Protein AF-A0A929REI9-F1 (afdb_monomer_lite)

pLDDT: mean 93.19, std 6.33, range [53.19, 98.25]

Radius of gyration: 13.79 Å; chains: 1; bounding box: 32×35×38 Å

Sequence (105 aa):
GARYLAWGDGRRWVGARVWQVEDPGCNACAWGDVFVHPHERDARAGGMLVRLSAPWEGPIRARRLVSMGPGPFGYSDISGRGDEVVVVFERDRGLWEASFLPGRR

Foldseek 3Di:
DWDWDWDDDVVDTDLIDIDDFQACPAAKEDDPQWIWGARHNNAQWWIWIWGWDDSVVDHIDTHTQDIPDTAHWHHKDWDDDDQKIKMWTDHDNDIDIDIDRSVPD

Structure (mmCIF, N/CA/C/O backbone):
data_AF-A0A929REI9-F1
#
_entry.id   AF-A0A929REI9-F1
#
loop_
_atom_site.group_PDB
_atom_site.id
_atom_site.type_symbol
_atom_site.label_atom_id
_atom_site.label_alt_id
_atom_site.label_comp_id
_atom_site.label_asym_id
_atom_site.label_entity_id
_atom_site.label_seq_id
_atom_site.pdbx_PDB_ins_code
_atom_site.Cartn_x
_atom_site.Cartn_y
_atom_site.Cartn_z
_atom_site.occupancy
_atom_site.B_iso_or_equiv
_atom_site.auth_seq_id
_atom_site.auth_comp_id
_atom_site.auth_asym_id
_atom_site.auth_atom_id
_atom_site.pdbx_PDB_model_num
ATOM 1 N N . GLY A 1 1 ? 9.365 6.738 3.355 1.00 86.00 1 GLY A N 1
ATOM 2 C CA . GLY A 1 1 ? 8.341 7.793 3.330 1.00 86.00 1 GLY A CA 1
ATOM 3 C C . GLY A 1 1 ? 7.495 7.732 4.581 1.00 86.00 1 GLY A C 1
ATOM 4 O O . GLY A 1 1 ? 7.803 6.980 5.501 1.00 86.00 1 GLY A O 1
ATOM 5 N N . ALA A 1 2 ? 6.416 8.506 4.612 1.00 89.62 2 ALA A N 1
ATOM 6 C CA . ALA A 1 2 ? 5.437 8.448 5.687 1.00 89.62 2 ALA A CA 1
ATOM 7 C C . ALA A 1 2 ? 4.022 8.473 5.109 1.00 89.62 2 ALA A C 1
ATOM 9 O O . ALA A 1 2 ? 3.771 9.109 4.085 1.00 89.62 2 ALA A O 1
ATOM 10 N N . ARG A 1 3 ? 3.099 7.783 5.773 1.00 92.75 3 ARG A N 1
ATOM 11 C CA . ARG A 1 3 ? 1.672 7.804 5.447 1.00 92.75 3 ARG A CA 1
ATOM 12 C C . ARG A 1 3 ? 0.901 8.459 6.574 1.00 92.75 3 ARG A C 1
ATOM 14 O O . ARG A 1 3 ? 1.273 8.346 7.740 1.00 92.75 3 ARG A O 1
ATOM 21 N N . TYR A 1 4 ? -0.167 9.144 6.198 1.00 91.25 4 TYR A N 1
ATOM 22 C CA . TYR A 1 4 ? -1.095 9.774 7.118 1.00 91.25 4 TYR A CA 1
ATOM 23 C C . TYR A 1 4 ? -2.386 8.964 7.136 1.00 91.25 4 TYR A C 1
ATOM 25 O O . TYR A 1 4 ? -3.016 8.794 6.094 1.00 91.25 4 TYR A O 1
ATOM 33 N N . LEU A 1 5 ? -2.770 8.464 8.307 1.00 92.06 5 LEU A N 1
ATOM 34 C CA . LEU A 1 5 ? -4.012 7.727 8.500 1.00 92.06 5 LEU A CA 1
ATOM 35 C C . LEU A 1 5 ? -4.874 8.469 9.520 1.00 92.06 5 LEU A C 1
ATOM 37 O O . LEU A 1 5 ? -4.438 8.764 10.636 1.00 92.06 5 LEU A O 1
ATOM 41 N N . ALA A 1 6 ? -6.102 8.762 9.119 1.00 92.06 6 ALA A N 1
ATOM 42 C CA . ALA A 1 6 ? -7.145 9.334 9.955 1.00 92.06 6 ALA A CA 1
ATOM 43 C C . ALA A 1 6 ? -8.435 8.539 9.738 1.00 92.06 6 ALA A C 1
ATOM 45 O O . ALA A 1 6 ? -8.576 7.830 8.742 1.00 92.06 6 ALA A O 1
ATOM 46 N N . TRP A 1 7 ? -9.377 8.662 10.666 1.00 91.94 7 TRP A N 1
ATOM 47 C CA . TRP A 1 7 ? -10.684 8.018 10.569 1.00 91.94 7 TRP A CA 1
ATOM 48 C C . TRP A 1 7 ? -11.795 9.014 10.889 1.00 91.94 7 TRP A C 1
ATOM 50 O O . TRP A 1 7 ? -11.555 10.045 11.525 1.00 91.94 7 TRP A O 1
ATOM 60 N N . GLY A 1 8 ? -13.004 8.727 10.414 1.00 93.06 8 GLY A N 1
ATOM 61 C CA . GLY A 1 8 ? -14.099 9.683 10.457 1.00 93.06 8 GLY A CA 1
ATOM 62 C C . GLY A 1 8 ? -15.361 9.208 9.748 1.00 93.06 8 GLY A C 1
ATOM 63 O O . GLY A 1 8 ? -15.434 8.079 9.272 1.00 93.06 8 GLY A O 1
ATOM 64 N N . ASP A 1 9 ? -16.339 10.104 9.666 1.00 94.38 9 ASP A N 1
ATOM 65 C CA . ASP A 1 9 ? -17.640 9.902 9.008 1.00 94.38 9 ASP A CA 1
ATOM 66 C C . ASP A 1 9 ? -17.710 10.548 7.608 1.00 94.38 9 ASP A C 1
ATOM 68 O O . ASP A 1 9 ? -18.782 10.678 7.019 1.00 94.38 9 ASP A O 1
ATOM 72 N N . GLY A 1 10 ? -16.569 11.014 7.089 1.00 92.88 10 GLY A N 1
ATOM 73 C CA . GLY A 1 10 ? -16.472 11.764 5.835 1.00 92.88 10 GLY A CA 1
ATOM 74 C C . GLY A 1 10 ? -16.762 13.266 5.960 1.00 92.88 10 GLY A C 1
ATOM 75 O O . GLY A 1 10 ? -16.502 14.008 5.016 1.00 92.88 10 GLY A O 1
ATOM 76 N N . ARG A 1 11 ? -17.240 13.752 7.115 1.00 96.25 11 ARG A N 1
ATOM 77 C CA . ARG A 1 11 ? -17.447 15.186 7.417 1.00 96.25 11 ARG A CA 1
ATOM 78 C C . ARG A 1 11 ? -16.486 15.685 8.489 1.00 96.25 11 ARG A C 1
ATOM 80 O O . ARG A 1 11 ? -16.102 16.852 8.486 1.00 96.25 11 ARG A O 1
ATOM 87 N N . ARG A 1 12 ? -16.114 14.810 9.418 1.00 95.06 12 ARG A N 1
ATOM 88 C CA . ARG A 1 12 ? -15.158 15.052 10.496 1.00 95.06 12 ARG A CA 1
ATOM 89 C C . ARG A 1 12 ? -14.126 13.941 10.508 1.00 95.06 12 ARG A C 1
ATOM 91 O O . ARG A 1 12 ? -14.453 12.780 10.287 1.00 95.06 12 ARG A O 1
ATOM 98 N N . TRP A 1 13 ? -12.895 14.319 10.824 1.00 93.06 13 TRP A N 1
ATOM 99 C CA . TRP A 1 13 ? -11.755 13.417 10.909 1.00 93.06 13 TRP A CA 1
ATOM 100 C C . TRP A 1 13 ? -11.100 13.569 12.273 1.00 93.06 13 TRP A C 1
ATOM 102 O O . TRP A 1 13 ? -10.968 14.683 12.781 1.00 93.06 13 TRP A O 1
ATOM 112 N N . VAL A 1 14 ? -10.694 12.456 12.872 1.00 90.00 14 VAL A N 1
ATOM 113 C CA . VAL A 1 14 ? -10.029 12.438 14.174 1.00 90.00 14 VAL A CA 1
ATOM 114 C C . VAL A 1 14 ? -8.799 11.547 14.144 1.00 90.00 14 VAL A C 1
ATOM 116 O O . VAL A 1 14 ? -8.620 10.709 13.259 1.00 90.00 14 VAL A O 1
ATOM 119 N N . GLY A 1 15 ? -7.943 11.754 15.144 1.00 82.12 15 GLY A N 1
ATOM 120 C CA . GLY A 1 15 ? -6.926 10.782 15.512 1.00 82.12 15 GLY A CA 1
ATOM 121 C C . GLY A 1 15 ? -5.806 10.572 14.498 1.00 82.12 15 GLY A C 1
ATOM 122 O O . GLY A 1 15 ? -5.047 9.629 14.652 1.00 82.12 15 GLY A O 1
ATOM 123 N N . ALA A 1 16 ? -5.662 11.480 13.533 1.00 84.94 16 ALA A N 1
ATOM 124 C CA . ALA A 1 16 ? -4.512 11.650 12.654 1.00 84.94 16 ALA A CA 1
ATOM 125 C C . ALA A 1 16 ? -3.197 11.068 13.208 1.00 84.94 16 ALA A C 1
ATOM 127 O O . ALA A 1 16 ? -2.661 11.541 14.221 1.00 84.94 16 ALA A O 1
ATOM 128 N N . ARG A 1 17 ? -2.665 10.049 12.531 1.00 88.31 17 ARG A N 1
ATOM 129 C CA . ARG A 1 17 ? -1.354 9.462 12.815 1.00 88.31 17 ARG A CA 1
ATOM 130 C C . ARG A 1 17 ? -0.502 9.477 11.560 1.00 88.31 17 ARG A C 1
ATOM 132 O O . ARG A 1 17 ? -0.928 9.024 10.500 1.00 88.31 17 ARG A O 1
ATOM 139 N N . VAL A 1 18 ? 0.726 9.958 11.717 1.00 89.94 18 VAL A N 1
ATOM 140 C CA . VAL A 1 18 ? 1.783 9.759 10.730 1.00 89.94 18 VAL A CA 1
ATOM 141 C C . VAL A 1 18 ? 2.523 8.480 11.097 1.00 89.94 18 VAL A C 1
ATOM 143 O O . VAL A 1 18 ? 2.954 8.316 12.238 1.00 89.94 18 VAL A O 1
ATOM 146 N N . TRP A 1 19 ? 2.671 7.576 10.137 1.00 90.62 19 TRP A N 1
ATOM 147 C CA . TRP A 1 19 ? 3.398 6.323 10.296 1.00 90.62 19 TRP A CA 1
ATOM 148 C C . TRP A 1 19 ? 4.504 6.216 9.247 1.00 90.62 19 TRP A C 1
ATOM 150 O O . TRP A 1 19 ? 4.285 6.464 8.060 1.00 90.62 19 TRP A O 1
ATOM 160 N N . GLN A 1 20 ? 5.708 5.883 9.717 1.00 91.88 20 GLN A N 1
ATOM 161 C CA . GLN A 1 20 ? 6.890 5.695 8.882 1.00 91.88 20 GLN A CA 1
ATOM 162 C C . GLN A 1 20 ? 6.828 4.348 8.172 1.00 91.88 20 GLN A C 1
ATOM 164 O O . GLN A 1 20 ? 6.687 3.308 8.814 1.00 91.88 20 GLN A O 1
ATOM 169 N N . VAL A 1 21 ? 6.985 4.368 6.854 1.00 93.00 21 VAL A N 1
ATOM 170 C CA . VAL A 1 21 ? 6.866 3.180 6.010 1.00 93.00 21 VAL A CA 1
ATOM 171 C C . VAL A 1 21 ? 7.926 3.192 4.906 1.00 93.00 21 VAL A C 1
ATOM 173 O O . VAL A 1 21 ? 8.377 4.257 4.461 1.00 93.00 21 VAL A O 1
ATOM 176 N N . GLU A 1 22 ? 8.343 1.997 4.482 1.00 94.88 22 GLU A N 1
ATOM 177 C CA . GLU A 1 22 ? 9.152 1.785 3.276 1.00 94.88 22 GLU A CA 1
ATOM 178 C C . GLU A 1 22 ? 8.311 2.173 2.058 1.00 94.88 22 GLU A C 1
ATOM 180 O O . GLU A 1 22 ? 7.589 1.355 1.523 1.00 94.88 22 GLU A O 1
ATOM 185 N N . ASP A 1 23 ? 8.282 3.448 1.702 1.00 95.19 23 ASP A N 1
ATOM 186 C CA . ASP A 1 23 ? 7.450 3.961 0.615 1.00 95.19 23 ASP A CA 1
ATOM 187 C C . ASP A 1 23 ? 8.063 5.258 0.081 1.00 95.19 23 ASP A C 1
ATOM 189 O O . ASP A 1 23 ? 8.517 6.071 0.901 1.00 95.19 23 ASP A O 1
ATOM 193 N N . PRO A 1 24 ? 8.053 5.509 -1.237 1.00 95.94 24 PRO A N 1
ATOM 194 C CA . PRO A 1 24 ? 8.716 6.669 -1.823 1.00 95.94 24 PRO A CA 1
ATOM 195 C C . PRO A 1 24 ? 7.816 7.915 -1.885 1.00 95.94 24 PRO A C 1
ATOM 197 O O . PRO A 1 24 ? 8.150 8.892 -2.549 1.00 95.94 24 PRO A O 1
ATOM 200 N N . GLY A 1 25 ? 6.643 7.889 -1.245 1.00 94.00 25 GLY A N 1
ATOM 201 C CA . GLY A 1 25 ? 5.606 8.910 -1.392 1.00 94.00 25 GLY A CA 1
ATOM 202 C C . GLY A 1 25 ? 4.757 8.721 -2.653 1.00 94.00 25 GLY A C 1
ATOM 203 O O . GLY A 1 25 ? 4.267 9.699 -3.212 1.00 94.00 25 GLY A O 1
ATOM 204 N N . CYS A 1 26 ? 4.598 7.483 -3.135 1.00 95.25 26 CYS A N 1
ATOM 205 C CA . CYS A 1 26 ? 3.757 7.192 -4.304 1.00 95.25 26 CYS A CA 1
ATOM 206 C C . CYS A 1 26 ? 2.264 7.175 -3.935 1.00 95.25 26 CYS A C 1
ATOM 208 O O . CYS A 1 26 ? 1.890 7.364 -2.780 1.00 95.25 26 CYS A O 1
ATOM 210 N N . ASN A 1 27 ? 1.385 6.891 -4.889 1.00 94.81 27 ASN A N 1
ATOM 211 C CA . ASN A 1 27 ? 0.047 6.409 -4.565 1.00 94.81 27 ASN A CA 1
ATOM 212 C C . ASN A 1 27 ? 0.120 5.075 -3.794 1.00 94.81 27 ASN A C 1
ATOM 214 O O . ASN A 1 27 ? 1.095 4.331 -3.888 1.00 94.81 27 ASN A O 1
ATOM 218 N N . ALA A 1 28 ? -0.904 4.833 -2.988 1.00 96.19 28 ALA A N 1
ATOM 219 C CA . ALA A 1 28 ? -1.173 3.578 -2.311 1.00 96.19 28 ALA A CA 1
ATOM 220 C C . ALA A 1 28 ? -2.685 3.475 -2.107 1.00 96.19 28 ALA A C 1
ATOM 222 O O . ALA A 1 28 ? -3.364 4.506 -2.048 1.00 96.19 28 ALA A O 1
ATOM 223 N N . CYS A 1 29 ? -3.202 2.259 -1.976 1.00 97.06 29 CYS A N 1
ATOM 224 C CA . CYS A 1 29 ? -4.635 2.027 -1.854 1.00 97.06 29 CYS A CA 1
ATOM 225 C C . CYS A 1 29 ? -4.951 1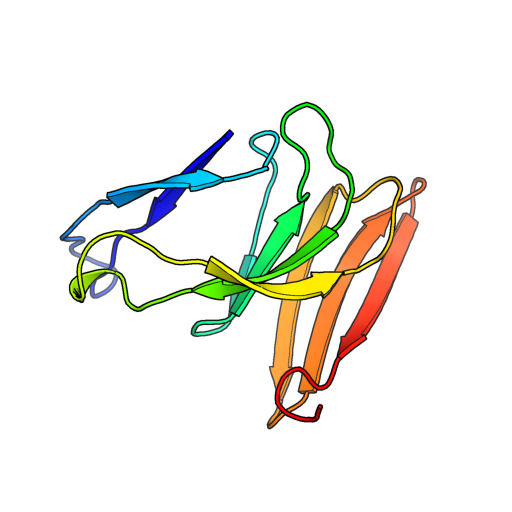.097 -0.679 1.00 97.06 29 CYS A C 1
ATOM 227 O O . CYS A 1 29 ? -4.149 0.233 -0.319 1.00 97.06 29 CYS A O 1
ATOM 229 N N . ALA A 1 30 ? -6.110 1.300 -0.055 1.00 94.50 30 ALA A N 1
ATOM 230 C CA . ALA A 1 30 ? -6.592 0.496 1.059 1.00 94.50 30 ALA A CA 1
ATOM 231 C C . ALA A 1 30 ? -7.961 -0.111 0.733 1.00 94.50 30 ALA A C 1
ATOM 233 O O . ALA A 1 30 ? -8.847 0.583 0.239 1.00 94.50 30 ALA A O 1
ATOM 234 N N . TRP A 1 31 ? -8.153 -1.376 1.100 1.00 94.25 31 TRP A N 1
ATOM 235 C CA . TRP A 1 31 ? -9.444 -2.057 1.114 1.00 94.25 31 TRP A CA 1
ATOM 236 C C . TRP A 1 31 ? -9.652 -2.686 2.493 1.00 94.25 31 TRP A C 1
ATOM 238 O O . TRP A 1 31 ? -8.987 -3.655 2.861 1.00 94.25 31 TRP A O 1
ATOM 248 N N . GLY A 1 32 ? -10.541 -2.092 3.294 1.00 92.38 32 GLY A N 1
ATOM 249 C CA . GLY A 1 32 ? -10.690 -2.465 4.702 1.00 92.38 32 GLY A CA 1
ATOM 250 C C . GLY A 1 32 ? -9.394 -2.236 5.488 1.00 92.38 32 GLY A C 1
ATOM 251 O O . GLY A 1 32 ? -8.887 -1.117 5.539 1.00 92.38 32 GLY A O 1
ATOM 252 N N . ASP A 1 33 ? -8.864 -3.296 6.103 1.00 93.38 33 ASP A N 1
ATOM 253 C CA . ASP A 1 33 ? -7.589 -3.282 6.833 1.00 93.38 33 ASP A CA 1
ATOM 254 C C . ASP A 1 33 ? -6.378 -3.672 5.963 1.00 93.38 33 ASP A C 1
ATOM 256 O O . ASP A 1 33 ? -5.244 -3.691 6.448 1.00 93.38 33 ASP A O 1
ATOM 260 N N . VAL A 1 34 ? -6.597 -3.983 4.684 1.00 95.25 34 VAL A N 1
ATOM 261 C CA . VAL A 1 34 ? -5.550 -4.341 3.728 1.00 95.25 34 VAL A CA 1
ATOM 262 C C . VAL A 1 34 ? -5.079 -3.091 2.992 1.00 95.25 34 VAL A C 1
ATOM 264 O O . VAL A 1 34 ? -5.884 -2.273 2.557 1.00 95.25 34 VAL A O 1
ATOM 267 N N . PHE A 1 35 ? -3.767 -2.950 2.834 1.00 96.06 35 PHE A N 1
ATOM 268 C CA . PHE A 1 35 ? -3.120 -1.799 2.215 1.00 96.06 35 PHE A CA 1
ATOM 269 C C . PHE A 1 35 ? -2.061 -2.263 1.215 1.00 96.06 35 PHE A C 1
ATOM 271 O O . PHE A 1 35 ? -1.226 -3.110 1.542 1.00 96.06 35 PHE A O 1
ATOM 278 N N . VAL A 1 36 ? -2.094 -1.710 0.004 1.00 97.81 36 VAL A N 1
ATOM 279 C CA . VAL A 1 36 ? -1.110 -1.952 -1.053 1.00 97.81 36 VAL A CA 1
ATOM 280 C C . VAL A 1 36 ? -0.301 -0.692 -1.317 1.00 97.81 36 VAL A C 1
ATOM 282 O O . VAL A 1 36 ? -0.857 0.401 -1.435 1.00 97.81 36 VAL A O 1
ATOM 285 N N . HIS A 1 37 ? 1.019 -0.844 -1.391 1.00 97.69 37 HIS A N 1
ATOM 286 C CA . HIS A 1 37 ? 1.932 0.261 -1.660 1.00 97.69 37 HIS A CA 1
ATOM 287 C C . HIS A 1 37 ? 3.276 -0.228 -2.231 1.00 97.69 37 HIS A C 1
ATOM 289 O O . HIS A 1 37 ? 3.627 -1.399 -2.038 1.00 97.69 37 HIS A O 1
ATOM 295 N N . PRO A 1 38 ? 4.065 0.643 -2.892 1.00 97.62 38 PRO A N 1
ATOM 296 C CA . PRO A 1 38 ? 5.474 0.356 -3.163 1.00 97.62 38 PRO A CA 1
ATOM 297 C C . PRO A 1 38 ? 6.257 0.252 -1.848 1.00 97.62 38 PRO A C 1
ATOM 299 O O . PRO A 1 38 ? 6.140 1.145 -1.011 1.00 97.62 38 PRO A O 1
ATOM 302 N N . HIS A 1 39 ? 7.058 -0.802 -1.663 1.00 97.25 39 HIS A N 1
ATOM 303 C CA . HIS A 1 39 ? 7.732 -1.122 -0.396 1.00 97.25 39 HIS A CA 1
ATOM 304 C C . HIS A 1 39 ? 9.219 -0.725 -0.356 1.00 97.25 39 HIS A C 1
ATOM 306 O O . HIS A 1 39 ? 10.038 -1.417 0.251 1.00 97.25 39 HIS A O 1
ATOM 312 N N . GLU A 1 40 ? 9.584 0.378 -1.009 1.00 96.31 40 GLU A N 1
ATOM 313 C CA . GLU A 1 40 ? 10.952 0.906 -1.053 1.00 96.31 40 GLU A CA 1
ATOM 314 C C . GLU A 1 40 ? 10.951 2.419 -0.798 1.00 96.31 40 GLU A C 1
ATOM 316 O O . GLU A 1 40 ? 10.057 3.131 -1.247 1.00 96.31 40 GLU A O 1
ATOM 321 N N . ARG A 1 41 ? 11.931 2.949 -0.053 1.00 94.62 41 ARG A N 1
ATOM 322 C CA . ARG A 1 41 ? 11.943 4.384 0.309 1.00 94.62 41 ARG A CA 1
ATOM 323 C C . ARG A 1 41 ? 12.319 5.305 -0.840 1.00 94.62 41 ARG A C 1
ATOM 325 O O . ARG A 1 41 ? 11.837 6.431 -0.866 1.00 94.62 41 ARG A O 1
ATOM 332 N N . ASP A 1 42 ? 13.162 4.830 -1.746 1.00 95.06 42 ASP A N 1
ATOM 333 C CA . ASP A 1 42 ? 13.837 5.688 -2.723 1.00 95.06 42 ASP A CA 1
ATOM 334 C C . ASP A 1 42 ? 13.371 5.423 -4.162 1.00 95.06 42 ASP A C 1
ATOM 336 O O . ASP A 1 42 ? 13.796 6.100 -5.096 1.00 95.06 42 ASP A O 1
ATOM 340 N N . ALA A 1 43 ? 12.467 4.456 -4.357 1.00 95.94 43 ALA A N 1
ATOM 341 C CA . ALA A 1 43 ? 11.970 4.067 -5.668 1.00 95.94 43 ALA A CA 1
ATOM 342 C C . ALA A 1 43 ? 10.520 3.574 -5.616 1.00 95.94 43 ALA A C 1
ATOM 344 O O . ALA A 1 43 ? 10.057 3.006 -4.628 1.00 95.94 43 ALA A O 1
ATOM 345 N N . ARG A 1 44 ? 9.801 3.755 -6.730 1.00 97.25 44 ARG A N 1
ATOM 346 C CA . ARG A 1 44 ? 8.505 3.108 -6.985 1.00 97.25 44 ARG A CA 1
ATOM 347 C C . ARG A 1 44 ? 8.744 1.642 -7.349 1.00 97.25 44 ARG A C 1
ATOM 349 O O . ARG A 1 44 ? 8.781 1.293 -8.530 1.00 97.25 44 ARG A O 1
ATOM 356 N N . ALA A 1 45 ? 8.999 0.821 -6.338 1.00 97.19 45 ALA A N 1
ATOM 357 C CA . ALA A 1 45 ? 9.405 -0.566 -6.503 1.00 97.19 45 ALA A CA 1
ATOM 358 C C . ALA A 1 45 ? 8.966 -1.449 -5.324 1.00 97.19 45 ALA A C 1
ATOM 360 O O . ALA A 1 45 ? 8.522 -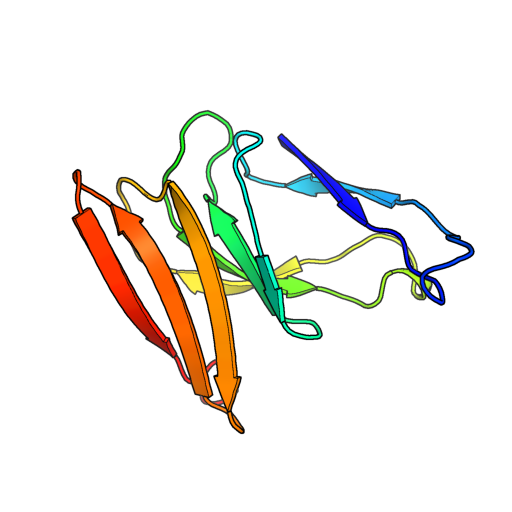0.958 -4.283 1.00 97.19 45 ALA A O 1
ATOM 361 N N . GLY A 1 46 ? 9.046 -2.765 -5.533 1.00 96.81 46 GLY A N 1
ATOM 362 C CA . GLY A 1 46 ? 8.872 -3.763 -4.478 1.00 96.81 46 GLY A CA 1
ATOM 363 C C . GLY A 1 46 ? 7.463 -3.805 -3.892 1.00 96.81 46 GLY A C 1
ATOM 364 O O . GLY A 1 46 ? 7.314 -3.762 -2.679 1.00 96.81 46 GLY A O 1
ATOM 365 N N . GLY A 1 47 ? 6.418 -3.842 -4.723 1.00 97.62 47 GLY A N 1
ATOM 366 C CA . GLY A 1 47 ? 5.024 -3.828 -4.259 1.00 97.62 47 GLY A CA 1
ATOM 367 C C . GLY A 1 47 ? 4.736 -4.813 -3.123 1.00 97.62 47 GLY A C 1
ATOM 368 O O . GLY A 1 47 ? 5.162 -5.972 -3.155 1.00 97.62 47 GLY A O 1
ATOM 369 N N . MET A 1 48 ? 4.005 -4.350 -2.111 1.00 97.56 48 MET A N 1
ATOM 370 C CA . MET A 1 48 ? 3.688 -5.133 -0.921 1.00 97.56 48 MET A CA 1
ATOM 371 C C . MET A 1 48 ? 2.230 -4.960 -0.525 1.00 97.56 48 MET A C 1
ATOM 373 O O . MET A 1 48 ? 1.721 -3.845 -0.412 1.00 97.56 48 MET A O 1
ATOM 377 N N . LEU A 1 49 ? 1.601 -6.090 -0.219 1.00 97.00 49 LEU A N 1
ATOM 378 C CA . LEU A 1 49 ? 0.333 -6.148 0.482 1.00 97.00 49 LEU A CA 1
ATOM 379 C C . LEU A 1 49 ? 0.596 -6.262 1.987 1.00 97.00 49 LEU A C 1
ATOM 381 O O . LEU A 1 49 ? 1.281 -7.186 2.438 1.00 97.00 49 LEU A O 1
ATOM 385 N N . VAL A 1 50 ? 0.040 -5.353 2.782 1.00 96.31 50 VAL A N 1
ATOM 386 C CA . VAL A 1 50 ? 0.140 -5.369 4.247 1.00 96.31 50 VAL A CA 1
ATOM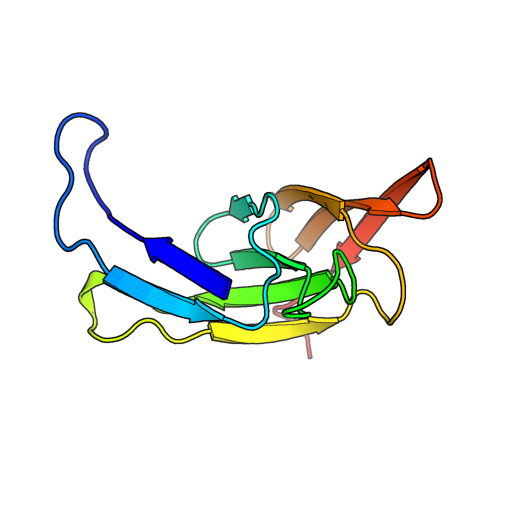 387 C C . VAL A 1 50 ? -1.241 -5.315 4.895 1.00 96.31 50 VAL A C 1
ATOM 389 O O . VAL A 1 50 ? -2.190 -4.800 4.314 1.00 96.31 50 VAL A O 1
ATOM 392 N N . ARG A 1 51 ? -1.348 -5.822 6.124 1.00 95.44 51 ARG A N 1
ATOM 393 C CA . ARG A 1 51 ? -2.497 -5.599 7.008 1.00 95.44 51 ARG A CA 1
ATOM 394 C C . ARG A 1 51 ? -2.159 -4.522 8.025 1.00 95.44 51 ARG A C 1
ATOM 396 O O . ARG A 1 51 ? -1.169 -4.668 8.748 1.00 95.44 51 ARG A O 1
ATOM 403 N N . LEU A 1 52 ? -2.977 -3.484 8.096 1.00 94.44 52 LEU A N 1
ATOM 404 C CA . LEU A 1 52 ? -2.856 -2.400 9.061 1.00 94.44 52 LEU A CA 1
ATOM 405 C C . LEU A 1 52 ? -3.615 -2.737 10.350 1.00 94.44 52 LEU A C 1
ATOM 407 O O . LEU A 1 52 ? -4.686 -3.336 10.316 1.00 94.44 52 LEU A O 1
ATOM 411 N N . SER A 1 53 ? -3.072 -2.342 11.500 1.00 93.69 53 SER A N 1
ATOM 412 C CA . SER A 1 53 ? -3.858 -2.272 12.734 1.00 93.69 53 SER A CA 1
ATOM 413 C C . SER A 1 53 ? -4.843 -1.110 12.674 1.00 93.69 53 SER A C 1
ATOM 415 O O . SER A 1 53 ? -4.585 -0.104 12.008 1.00 93.69 53 SER A O 1
ATOM 417 N N . ALA A 1 54 ? -5.932 -1.203 13.435 1.00 91.12 54 ALA A N 1
ATOM 418 C CA . ALA A 1 54 ? -6.878 -0.107 13.520 1.00 91.12 54 ALA A CA 1
ATOM 419 C C . ALA A 1 54 ? -6.216 1.151 14.121 1.00 91.12 54 ALA A C 1
ATOM 421 O O . ALA A 1 54 ? -5.467 1.057 15.100 1.00 91.12 54 ALA A O 1
ATOM 422 N N . PRO A 1 55 ? -6.471 2.348 13.565 1.00 88.25 55 PRO A N 1
ATOM 423 C CA . PRO A 1 55 ? -5.736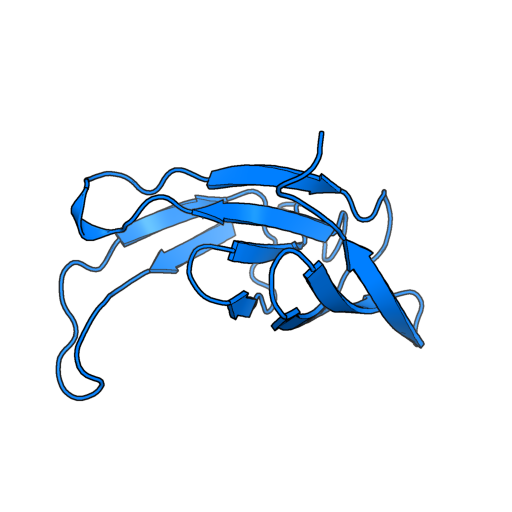 3.553 13.948 1.00 88.25 55 PRO A CA 1
ATOM 424 C C . PRO A 1 55 ? -6.108 4.090 15.342 1.00 88.25 55 PRO A C 1
ATOM 426 O O . PRO A 1 55 ? -5.349 4.861 15.928 1.00 88.25 55 PRO A O 1
ATOM 429 N N . TRP A 1 56 ? -7.241 3.658 15.908 1.00 89.50 56 TRP A N 1
ATOM 430 C CA . TRP A 1 56 ? -7.663 3.991 17.274 1.00 89.50 56 TRP A CA 1
ATOM 431 C C . TRP A 1 56 ? -7.029 3.107 18.360 1.00 89.50 56 TRP A C 1
ATOM 433 O O . TRP A 1 56 ? -7.185 3.405 19.540 1.00 89.50 56 TRP A O 1
ATOM 443 N N . GLU A 1 57 ? -6.299 2.048 17.997 1.00 90.38 57 GLU A N 1
ATOM 444 C CA . GLU A 1 57 ? -5.655 1.136 18.960 1.00 90.38 57 GLU A CA 1
ATOM 445 C C . GLU A 1 57 ? -4.272 1.616 19.432 1.00 90.38 57 GLU A C 1
ATOM 447 O O . GLU A 1 57 ? -3.683 1.015 20.329 1.00 90.38 57 GLU A O 1
ATOM 452 N N . GLY A 1 58 ? -3.731 2.686 18.838 1.00 88.88 58 GLY A N 1
ATOM 453 C CA . GLY A 1 58 ? -2.411 3.224 19.169 1.00 88.88 58 GLY A CA 1
ATOM 454 C C . GLY A 1 58 ? -1.547 3.477 17.929 1.00 88.88 58 GLY A C 1
ATOM 455 O O . GLY A 1 58 ? -2.072 3.895 16.894 1.00 88.88 58 GLY A O 1
ATOM 456 N N . PRO A 1 59 ? -0.215 3.287 18.014 1.00 90.31 59 PRO A N 1
ATOM 457 C CA . PRO A 1 59 ? 0.666 3.381 16.854 1.00 90.31 59 PRO A CA 1
ATOM 458 C C . PRO A 1 59 ? 0.251 2.410 15.743 1.00 90.31 59 PRO A C 1
ATOM 460 O O . PRO A 1 59 ? -0.076 1.252 16.007 1.00 90.31 59 PRO A O 1
ATOM 463 N N . ILE A 1 60 ? 0.306 2.872 14.493 1.00 92.19 60 ILE A N 1
ATOM 464 C CA . ILE A 1 60 ? -0.046 2.051 13.330 1.00 92.19 60 ILE A CA 1
ATOM 465 C C . ILE A 1 60 ? 1.002 0.956 13.155 1.00 92.19 60 ILE A C 1
ATOM 467 O O . ILE A 1 60 ? 2.201 1.227 13.065 1.00 92.19 60 ILE A O 1
ATOM 471 N N . ARG A 1 61 ? 0.533 -0.288 13.081 1.00 93.00 61 ARG A N 1
ATOM 472 C CA . ARG A 1 61 ? 1.339 -1.471 12.785 1.00 93.00 61 ARG A CA 1
ATOM 473 C C . ARG A 1 61 ? 0.947 -1.998 11.414 1.00 93.00 61 ARG A C 1
ATOM 475 O O . ARG A 1 61 ? -0.239 -2.112 11.127 1.00 93.00 61 ARG A O 1
ATOM 482 N N . ALA A 1 62 ? 1.934 -2.363 10.604 1.00 94.12 62 ALA A N 1
ATOM 483 C CA . ALA A 1 62 ? 1.721 -2.989 9.305 1.00 94.12 62 ALA A CA 1
ATOM 484 C C . ALA A 1 62 ? 2.360 -4.378 9.285 1.00 94.12 62 ALA A C 1
ATOM 486 O O . ALA A 1 62 ? 3.578 -4.522 9.397 1.00 94.12 62 ALA A O 1
ATOM 487 N N . ARG A 1 63 ? 1.536 -5.417 9.145 1.00 95.38 63 ARG A N 1
ATOM 488 C CA . ARG A 1 63 ? 1.991 -6.800 8.993 1.00 95.38 63 ARG A CA 1
ATOM 489 C C . ARG A 1 63 ? 2.065 -7.143 7.511 1.00 95.38 63 ARG A C 1
ATOM 491 O O . ARG A 1 63 ? 1.042 -7.114 6.836 1.00 95.38 63 ARG A O 1
ATOM 498 N N . ARG A 1 64 ? 3.246 -7.520 7.021 1.00 95.44 64 ARG A N 1
ATOM 499 C CA . ARG A 1 64 ? 3.425 -8.006 5.642 1.00 95.44 64 ARG A CA 1
ATOM 500 C C . ARG A 1 64 ? 2.561 -9.245 5.393 1.00 95.44 64 ARG A C 1
ATOM 502 O O . ARG A 1 64 ? 2.521 -10.147 6.233 1.00 95.44 64 ARG A O 1
ATOM 509 N N . LEU A 1 65 ? 1.861 -9.257 4.263 1.00 95.31 65 LEU A N 1
ATOM 510 C CA . LEU A 1 65 ? 1.030 -10.372 3.816 1.00 95.31 65 LEU A CA 1
ATOM 511 C C . LEU A 1 65 ? 1.680 -11.055 2.620 1.00 95.31 65 LEU A C 1
ATOM 513 O O . LEU A 1 65 ? 2.019 -12.229 2.709 1.00 95.31 65 LEU A O 1
ATOM 517 N N . VAL A 1 66 ? 1.873 -10.312 1.527 1.00 95.81 66 VAL A N 1
ATOM 518 C CA . VAL A 1 66 ? 2.371 -10.851 0.260 1.00 95.81 66 VAL A CA 1
ATOM 519 C C . VAL A 1 66 ? 3.254 -9.825 -0.443 1.00 95.81 66 VAL A C 1
ATOM 521 O O . VAL A 1 66 ? 2.899 -8.651 -0.524 1.00 95.81 66 VAL A O 1
ATOM 524 N N . SER A 1 67 ? 4.390 -10.286 -0.966 1.00 95.56 67 SER A N 1
ATOM 525 C CA . SER A 1 67 ? 5.263 -9.509 -1.850 1.0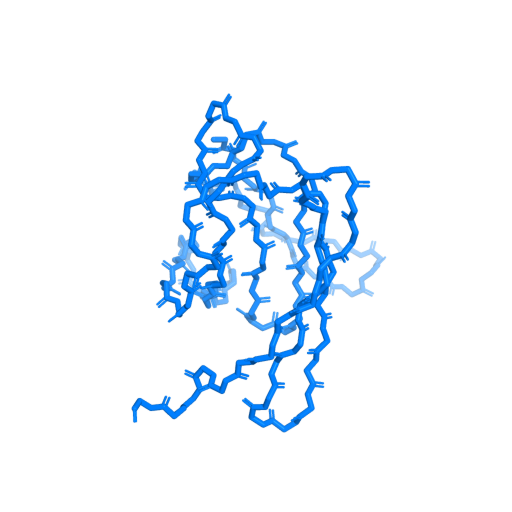0 95.56 67 SER A CA 1
ATOM 526 C C . SER A 1 67 ? 4.868 -9.726 -3.312 1.00 95.56 67 SER A C 1
ATOM 528 O O . SER A 1 67 ? 4.662 -10.865 -3.725 1.00 95.56 67 SER A O 1
ATOM 530 N N . MET A 1 68 ? 4.832 -8.655 -4.106 1.00 95.88 68 MET A N 1
ATOM 531 C CA . MET A 1 68 ? 4.654 -8.693 -5.569 1.00 95.88 68 MET A CA 1
ATOM 532 C C . MET A 1 68 ? 5.990 -8.799 -6.322 1.00 95.88 68 MET A C 1
ATOM 534 O O . MET A 1 68 ? 6.071 -8.533 -7.527 1.00 95.88 68 MET A O 1
ATOM 538 N N . GLY A 1 69 ? 7.039 -9.195 -5.599 1.00 94.69 69 GLY A N 1
ATOM 539 C CA . GLY A 1 69 ? 8.379 -9.393 -6.123 1.00 94.69 69 GLY A CA 1
ATOM 540 C C . GLY A 1 69 ? 9.177 -8.095 -6.281 1.00 94.69 69 GLY A C 1
ATOM 541 O O . GLY A 1 69 ? 8.650 -6.996 -6.086 1.00 94.69 69 GLY A O 1
ATOM 542 N N . PRO A 1 70 ? 10.471 -8.229 -6.613 1.00 95.06 70 PRO A N 1
ATOM 543 C CA . PRO A 1 70 ? 11.335 -7.091 -6.886 1.00 95.06 70 PRO A CA 1
ATOM 544 C C . PRO A 1 70 ? 10.937 -6.379 -8.185 1.00 95.06 70 PRO A C 1
ATOM 546 O O . PRO A 1 70 ? 10.240 -6.935 -9.036 1.00 95.06 70 PRO A O 1
ATOM 549 N N . GLY A 1 71 ? 11.451 -5.163 -8.357 1.00 95.88 71 GLY A N 1
ATOM 550 C CA . GLY A 1 71 ? 11.298 -4.384 -9.584 1.00 95.88 71 GLY A CA 1
ATOM 551 C C . GLY A 1 71 ? 10.191 -3.331 -9.513 1.00 95.88 71 GLY A C 1
ATOM 552 O O . GLY A 1 71 ? 9.609 -3.116 -8.444 1.00 95.88 71 GLY A O 1
ATOM 553 N N . PRO A 1 72 ? 9.919 -2.647 -10.641 1.00 97.62 72 PRO A N 1
ATOM 554 C CA . PRO A 1 72 ? 9.020 -1.502 -10.677 1.00 97.62 72 PRO A CA 1
ATOM 555 C C . PRO A 1 72 ? 7.629 -1.821 -10.131 1.00 97.62 72 PRO A C 1
ATOM 557 O O . PRO A 1 72 ? 7.050 -2.875 -10.412 1.00 97.62 72 PRO A O 1
ATOM 560 N N . PHE A 1 73 ? 7.107 -0.891 -9.341 1.00 98.00 73 PHE A N 1
ATOM 561 C CA . PHE A 1 73 ? 5.769 -0.931 -8.773 1.00 98.00 73 PHE A CA 1
ATOM 562 C C . PHE A 1 73 ? 5.293 0.503 -8.529 1.00 98.00 73 PHE A C 1
ATOM 564 O O . PHE A 1 73 ? 5.735 1.166 -7.588 1.00 98.00 73 PHE A O 1
ATOM 571 N N . GLY A 1 74 ? 4.463 1.005 -9.441 1.00 96.81 74 GLY A N 1
ATOM 572 C CA . GLY A 1 74 ? 3.957 2.375 -9.431 1.00 96.81 74 GLY A CA 1
ATOM 573 C C . GLY A 1 74 ? 2.626 2.516 -8.699 1.00 96.81 74 GLY A C 1
ATOM 574 O O . GLY A 1 74 ? 2.450 1.998 -7.598 1.00 96.81 74 GLY A O 1
ATOM 575 N N . TYR A 1 75 ? 1.702 3.260 -9.307 1.00 97.88 75 TYR A N 1
ATOM 576 C CA . TYR A 1 75 ? 0.336 3.384 -8.803 1.00 97.88 75 TYR A CA 1
ATOM 577 C C . TYR A 1 75 ? -0.331 2.011 -8.767 1.00 97.88 75 TYR A C 1
ATOM 579 O O . TYR A 1 75 ? -0.036 1.138 -9.588 1.00 97.88 75 TYR A O 1
ATOM 587 N N . SER A 1 76 ? -1.231 1.826 -7.806 1.00 97.88 76 SER A N 1
ATOM 588 C CA . SER A 1 76 ? -1.953 0.570 -7.649 1.00 97.88 76 SER A CA 1
ATOM 589 C C . SER A 1 76 ? -3.357 0.799 -7.119 1.00 97.88 76 SER A C 1
ATOM 591 O O . SER A 1 76 ? -3.614 1.767 -6.404 1.00 97.88 76 SER A O 1
ATOM 593 N N . ASP A 1 77 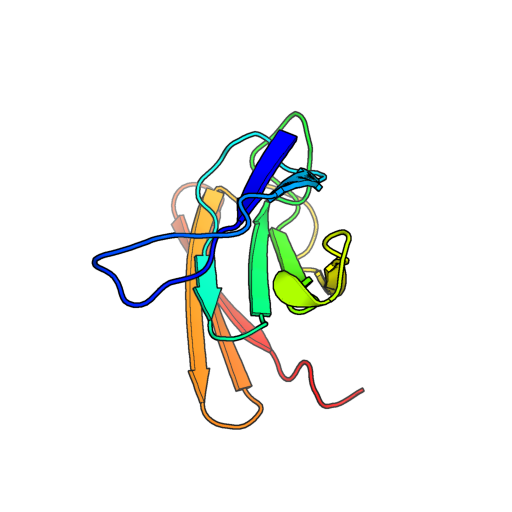? -4.243 -0.125 -7.454 1.00 98.00 77 ASP A N 1
ATOM 594 C CA . ASP A 1 77 ? -5.580 -0.214 -6.896 1.00 98.00 77 ASP A CA 1
ATOM 595 C C . ASP A 1 77 ? -5.864 -1.650 -6.445 1.00 98.00 77 ASP A C 1
ATOM 597 O O . ASP A 1 77 ? -5.199 -2.600 -6.869 1.00 98.00 77 ASP A O 1
ATOM 601 N N . ILE A 1 78 ? -6.821 -1.802 -5.538 1.00 97.31 78 ILE A N 1
ATOM 602 C CA . ILE A 1 78 ? -7.099 -3.054 -4.842 1.00 97.31 78 ILE A CA 1
ATOM 603 C C . ILE A 1 78 ? -8.601 -3.272 -4.699 1.00 97.31 78 ILE A C 1
ATOM 605 O O . ILE A 1 78 ? -9.354 -2.375 -4.326 1.00 97.31 78 ILE A O 1
ATOM 609 N N . SER A 1 79 ? -9.030 -4.507 -4.934 1.00 96.06 79 SER A N 1
ATOM 610 C CA . SER A 1 79 ? -10.388 -4.956 -4.654 1.00 96.06 79 SER A CA 1
ATOM 611 C C . SER A 1 79 ? -10.362 -6.308 -3.959 1.00 96.06 79 SER A C 1
ATOM 613 O O . SER A 1 79 ? -9.479 -7.127 -4.208 1.00 96.06 79 SER A O 1
ATOM 615 N N . GLY A 1 80 ? -11.323 -6.544 -3.072 1.00 91.81 80 GLY A N 1
ATOM 616 C CA . GLY A 1 80 ? -11.451 -7.805 -2.353 1.00 91.81 80 GLY A CA 1
ATOM 617 C C . GLY A 1 80 ? -12.831 -8.429 -2.521 1.00 91.81 80 GLY A C 1
ATOM 618 O O . GLY A 1 80 ? -13.849 -7.732 -2.562 1.00 91.81 80 GLY A O 1
ATOM 619 N N . ARG A 1 81 ? -12.870 -9.763 -2.585 1.00 89.31 81 ARG A N 1
ATOM 620 C CA . ARG A 1 81 ? -14.096 -10.568 -2.594 1.00 89.31 81 ARG A CA 1
ATOM 621 C C . ARG A 1 81 ? -13.897 -11.833 -1.759 1.00 89.31 81 ARG A C 1
ATOM 623 O O . ARG A 1 81 ? -13.197 -12.756 -2.160 1.00 89.31 81 ARG A O 1
ATOM 630 N N . GLY A 1 82 ? -14.565 -11.904 -0.609 1.00 88.25 82 GLY A N 1
ATOM 631 C CA . GLY A 1 82 ? -14.346 -13.002 0.338 1.00 88.25 82 GLY A CA 1
ATOM 632 C C . GLY A 1 82 ? -12.907 -12.984 0.859 1.00 88.25 82 GLY A C 1
ATOM 633 O O . GLY A 1 82 ? -12.457 -11.955 1.355 1.00 88.25 82 GLY A O 1
ATOM 634 N N . ASP A 1 83 ? -12.195 -14.103 0.714 1.00 88.38 83 ASP A N 1
ATOM 635 C CA . ASP A 1 83 ? -10.787 -14.233 1.123 1.00 88.38 83 ASP A CA 1
ATOM 636 C C . ASP A 1 83 ? -9.788 -13.818 0.029 1.00 88.38 83 ASP A C 1
ATOM 638 O O . ASP A 1 83 ? -8.576 -13.848 0.260 1.00 88.38 83 ASP A O 1
ATOM 642 N N . GLU A 1 84 ? -10.277 -13.475 -1.164 1.00 93.56 84 GLU A N 1
ATOM 643 C CA . GLU A 1 84 ? -9.460 -13.088 -2.310 1.00 93.56 84 GLU A CA 1
ATOM 644 C C . GLU A 1 84 ? -9.271 -11.576 -2.376 1.00 93.56 84 GLU A C 1
ATOM 646 O O . GLU A 1 84 ? -10.204 -10.796 -2.170 1.00 93.56 84 GLU A O 1
ATOM 651 N N . VAL A 1 85 ? -8.044 -11.179 -2.700 1.00 95.38 85 VAL A N 1
ATOM 652 C CA . VAL A 1 85 ? -7.644 -9.803 -2.969 1.00 95.38 85 VAL A CA 1
ATOM 653 C C . VAL A 1 85 ? -6.995 -9.749 -4.342 1.00 95.38 85 VAL A C 1
ATOM 655 O O . VAL A 1 85 ? -6.004 -10.437 -4.581 1.00 95.38 85 VAL A O 1
ATOM 658 N N . VAL A 1 86 ? -7.514 -8.888 -5.207 1.00 96.81 86 VAL A N 1
ATOM 659 C CA . VAL A 1 86 ? -6.954 -8.585 -6.523 1.00 96.81 86 VAL A CA 1
ATOM 660 C C . VAL A 1 86 ? -6.302 -7.214 -6.464 1.00 96.81 86 VAL A C 1
ATOM 662 O O . VAL A 1 86 ? -6.903 -6.251 -5.982 1.00 96.81 86 VAL A O 1
ATOM 665 N N . VAL A 1 87 ? -5.072 -7.123 -6.953 1.00 97.94 87 VAL A N 1
ATOM 666 C CA . VAL A 1 87 ? -4.330 -5.869 -7.068 1.00 97.94 87 VAL A CA 1
ATOM 667 C C . VAL A 1 87 ? -3.979 -5.635 -8.520 1.00 97.94 87 VAL A C 1
ATOM 669 O O . VAL A 1 87 ? -3.396 -6.502 -9.170 1.00 97.94 87 VAL A O 1
ATOM 672 N N . VAL A 1 88 ? -4.272 -4.430 -8.990 1.00 98.19 88 VAL A N 1
ATOM 673 C CA . VAL A 1 88 ? -3.880 -3.942 -10.307 1.00 98.19 88 VAL A CA 1
ATOM 674 C C . VAL A 1 88 ? -2.842 -2.839 -10.117 1.00 98.19 88 VAL A C 1
ATOM 676 O O . VAL A 1 88 ? -3.032 -1.959 -9.280 1.00 98.19 88 VAL A O 1
ATOM 679 N N . PHE A 1 89 ? -1.720 -2.890 -10.833 1.00 98.25 89 PHE A N 1
ATOM 680 C CA . PHE A 1 89 ? -0.583 -2.002 -10.581 1.00 98.25 89 PHE A CA 1
ATOM 681 C C . PHE A 1 89 ? 0.253 -1.689 -11.824 1.00 98.25 89 PHE A C 1
ATOM 683 O O . PHE A 1 89 ? 0.345 -2.478 -12.763 1.00 98.25 89 PHE A O 1
ATOM 690 N N . GLU A 1 90 ? 0.898 -0.524 -11.818 1.00 98.25 90 GLU A N 1
ATOM 691 C CA . GLU A 1 90 ? 1.835 -0.110 -12.863 1.00 98.25 90 GLU A CA 1
ATOM 692 C C . GLU A 1 90 ? 3.179 -0.841 -12.727 1.00 98.25 90 GLU A C 1
ATOM 694 O O . GLU A 1 90 ? 3.826 -0.785 -11.675 1.00 98.25 90 GLU A O 1
ATOM 699 N N . ARG A 1 91 ? 3.651 -1.459 -13.814 1.00 97.31 91 ARG A N 1
ATOM 700 C CA . ARG A 1 91 ? 5.002 -2.038 -13.919 1.00 97.31 91 ARG A CA 1
ATOM 701 C C . ARG A 1 91 ? 5.451 -2.092 -15.379 1.00 97.31 91 ARG A C 1
ATOM 703 O O . ARG A 1 91 ? 4.659 -2.395 -16.265 1.00 97.31 91 ARG A O 1
ATOM 710 N N . ASP A 1 92 ? 6.725 -1.783 -15.625 1.00 93.00 92 ASP A N 1
ATOM 711 C CA . ASP A 1 92 ? 7.384 -1.890 -16.939 1.00 93.00 92 ASP A CA 1
ATOM 712 C C . ASP A 1 92 ? 6.584 -1.287 -18.110 1.00 93.00 92 ASP A C 1
ATOM 714 O O . ASP A 1 92 ? 6.389 -1.914 -19.147 1.00 93.00 92 ASP A O 1
ATOM 718 N N . ARG A 1 93 ? 6.117 -0.037 -17.943 1.00 92.06 93 ARG A N 1
ATOM 719 C CA . ARG A 1 93 ? 5.277 0.702 -18.916 1.00 92.06 93 ARG A CA 1
ATOM 720 C C . ARG A 1 93 ? 3.928 0.037 -19.237 1.00 92.06 93 ARG A C 1
ATOM 722 O O . ARG A 1 93 ? 3.309 0.380 -20.240 1.00 92.06 93 ARG A O 1
ATOM 729 N N . GLY A 1 94 ? 3.468 -0.879 -18.394 1.00 96.31 94 GLY A N 1
ATOM 730 C CA . GLY A 1 94 ? 2.189 -1.561 -18.528 1.00 96.31 94 GLY A CA 1
ATOM 731 C C . GLY A 1 94 ? 1.411 -1.617 -17.218 1.00 96.31 94 GLY A C 1
ATOM 732 O O . GLY A 1 94 ? 1.846 -1.118 -16.176 1.00 96.31 94 GLY A O 1
ATOM 733 N N . LEU A 1 95 ? 0.247 -2.253 -17.307 1.00 97.38 95 LEU A N 1
ATOM 734 C CA . LEU A 1 95 ? -0.631 -2.551 -16.186 1.00 97.38 95 LEU A CA 1
ATOM 735 C C . LEU A 1 95 ? -0.604 -4.058 -15.936 1.00 97.38 95 LEU A C 1
ATOM 737 O O . LEU A 1 95 ? -0.733 -4.845 -16.874 1.00 97.38 95 LEU A O 1
ATOM 741 N N . TRP A 1 96 ? -0.422 -4.443 -14.683 1.00 97.56 96 TRP A N 1
ATOM 742 C CA . TRP A 1 96 ? -0.326 -5.828 -14.245 1.00 97.56 96 TRP A CA 1
ATOM 743 C C . TRP A 1 96 ? -1.403 -6.117 -13.213 1.00 97.56 96 TRP A C 1
ATOM 745 O O . TRP A 1 96 ? -1.834 -5.219 -12.494 1.00 97.56 96 TRP A O 1
ATOM 755 N N . GLU A 1 97 ? -1.803 -7.378 -13.123 1.00 96.69 97 GLU A N 1
ATOM 756 C CA . GLU A 1 97 ? -2.763 -7.866 -12.142 1.00 96.69 97 GLU A CA 1
ATOM 757 C C . GLU A 1 97 ? -2.153 -9.037 -11.373 1.00 96.69 97 GLU A C 1
ATOM 759 O O . GLU A 1 97 ? -1.454 -9.879 -11.943 1.00 96.69 97 GLU A O 1
ATOM 764 N N . ALA A 1 98 ? -2.426 -9.100 -10.074 1.00 95.81 98 ALA A N 1
ATOM 765 C CA . ALA A 1 98 ? -2.130 -10.263 -9.257 1.00 95.81 98 ALA A CA 1
ATOM 766 C C . ALA A 1 98 ? -3.248 -10.507 -8.240 1.00 95.81 98 ALA A C 1
ATOM 768 O O . ALA A 1 98 ? -3.734 -9.575 -7.597 1.00 95.81 98 ALA A O 1
ATOM 769 N N . SER A 1 99 ? -3.618 -11.778 -8.085 1.00 95.50 99 SER A N 1
ATOM 770 C CA . SER A 1 99 ? -4.642 -12.234 -7.144 1.00 95.50 99 SER A CA 1
ATOM 771 C C . SER A 1 99 ? -4.005 -13.018 -6.000 1.00 95.50 99 SER A C 1
ATOM 773 O O . SER A 1 99 ? -3.094 -13.822 -6.210 1.00 95.50 99 SER A O 1
ATOM 775 N N . PHE A 1 100 ? -4.475 -12.780 -4.779 1.00 93.44 100 PHE A N 1
ATOM 776 C CA . PHE A 1 100 ? -3.893 -13.312 -3.552 1.00 93.44 100 PHE A CA 1
ATOM 777 C C . PHE A 1 100 ? -4.967 -13.816 -2.591 1.00 93.44 100 PHE A C 1
ATOM 779 O O . PHE A 1 100 ? -6.046 -13.239 -2.490 1.00 93.44 100 PHE A O 1
ATOM 786 N N . LEU A 1 101 ? -4.621 -14.836 -1.802 1.00 91.88 101 LEU A N 1
ATOM 787 C CA . LEU A 1 101 ? -5.445 -15.364 -0.709 1.00 91.88 101 LEU A CA 1
ATOM 788 C C . LEU A 1 101 ? -4.738 -15.134 0.640 1.00 91.88 101 LEU A C 1
ATOM 790 O O . LEU A 1 101 ? -4.268 -16.089 1.255 1.00 91.88 101 LEU A O 1
ATOM 794 N N . PRO A 1 102 ? -4.621 -13.885 1.132 1.00 78.00 102 PRO A N 1
ATOM 795 C CA . PRO A 1 102 ? -3.785 -13.550 2.292 1.00 78.00 102 PRO A CA 1
ATOM 796 C C . PRO A 1 102 ? -4.228 -14.194 3.620 1.00 78.00 102 PRO A C 1
ATOM 798 O O . PRO A 1 102 ? -3.495 -14.128 4.612 1.00 78.00 102 PRO A O 1
ATOM 801 N N . GLY A 1 103 ? -5.431 -14.779 3.668 1.00 74.25 103 GLY A N 1
ATOM 802 C CA . GLY A 1 103 ? -5.947 -15.550 4.804 1.00 74.25 103 GLY A CA 1
ATOM 803 C C . GLY A 1 103 ? -5.544 -17.029 4.814 1.00 74.25 103 GLY A C 1
ATOM 804 O O . GLY A 1 103 ? -5.614 -17.659 5.868 1.00 74.25 103 GLY A O 1
ATOM 805 N N . ARG A 1 104 ? -5.098 -17.585 3.680 1.00 63.84 104 ARG A N 1
ATOM 806 C CA . ARG A 1 104 ? -4.645 -18.977 3.565 1.00 63.84 104 ARG A CA 1
ATOM 807 C C . ARG A 1 104 ? -3.116 -18.996 3.564 1.00 63.84 104 ARG A C 1
ATOM 809 O O . ARG A 1 104 ? -2.497 -18.393 2.695 1.00 63.84 104 ARG A O 1
ATOM 816 N N . ARG A 1 105 ? -2.525 -19.612 4.591 1.00 53.19 105 ARG A N 1
ATOM 817 C CA . ARG A 1 105 ? -1.082 -19.891 4.644 1.00 53.19 105 ARG A CA 1
ATOM 818 C C . ARG A 1 105 ? -0.759 -21.162 3.882 1.00 53.19 105 ARG A C 1
ATOM 820 O O . ARG A 1 105 ? -1.603 -22.084 3.948 1.00 53.19 105 ARG A O 1
#

Secondary structure (DSSP, 8-state):
-EEEEEEESSS-EEEEEEEE-S--S---EEETTEEEEE--SSSSB-EEEEEEPPGGGSS--EEEEEE--SSB--SEEEEEETTEEEEEEEETTEEEEEEE-TT--